Protein AF-A0A8J5V166-F1 (afdb_monomer)

Foldseek 3Di:
DPDPVVVVVVVVVVVVVVVVVVVVVVVVVVVVVVVVVVVVVVVVVVVVVVVVVVVVVVVVVVVVVVVVVLVVLLPDDCPPPDPVVSVVSVVSNVVSVVVVVVD

Mean predicted aligned error: 8.71 Å

InterPro domains:
  IPR029466 No apical meristem-associated, C-terminal domain [PF14303] (1-96)

Organism: Zizania palustris (NCBI:txid103762)

Secondary structure (DSSP, 8-state):
--SHHHHHHHHHHHHHHHHHHHHHHHHHHHHHHHHHHHHHHHHHHHHHHHHHHHHHHHHHHHHHHHHHHHHHHHH---TTS-HHHHHHHHHHHHHHHHHHTT-

Solvent-accessible surface area (backbone atoms only — not comparable to full-atom values): 5737 Å² total; per-residue (Å²): 143,74,63,68,67,54,53,52,51,52,51,51,52,53,52,50,54,51,52,53,51,52,51,52,51,51,52,52,50,51,54,52,53,53,53,50,49,50,54,50,52,54,51,50,52,51,53,49,53,52,49,52,51,52,52,51,52,52,50,51,50,53,50,49,51,48,52,53,51,52,49,53,59,64,68,55,82,48,86,87,50,55,76,70,54,35,51,53,49,53,53,52,39,52,53,50,52,54,54,63,76,72,109

Radius of gyration: 37.65 Å; Cα contacts (8 Å, |Δi|>4): 12; chains: 1; bounding box: 74×22×101 Å

Structure (mmCIF, N/CA/C/O backbone):
data_AF-A0A8J5V166-F1
#
_entry.id   AF-A0A8J5V166-F1
#
loop_
_atom_site.group_PDB
_atom_site.id
_atom_site.type_symbol
_atom_site.label_atom_id
_atom_site.label_alt_id
_atom_site.label_comp_id
_atom_site.label_asym_id
_atom_site.label_entity_id
_atom_site.label_seq_id
_atom_site.pdbx_PDB_ins_code
_atom_site.Cartn_x
_atom_site.Cartn_y
_atom_site.Cartn_z
_atom_site.occupancy
_atom_site.B_iso_or_equiv
_atom_site.auth_seq_id
_atom_site.auth_comp_id
_atom_site.auth_asym_id
_atom_site.auth_atom_id
_atom_site.pdbx_PDB_model_num
ATOM 1 N N . MET A 1 1 ? 47.427 10.633 -64.399 1.00 53.62 1 MET A N 1
ATOM 2 C CA . MET A 1 1 ? 46.655 10.861 -63.151 1.00 53.62 1 MET A CA 1
ATOM 3 C C . MET A 1 1 ? 45.976 9.566 -62.656 1.00 53.62 1 MET A C 1
ATOM 5 O O . MET A 1 1 ? 44.761 9.538 -62.550 1.00 53.62 1 MET A O 1
ATOM 9 N N . GLY A 1 2 ? 46.716 8.473 -62.387 1.00 63.47 2 GLY A N 1
ATOM 10 C CA . GLY A 1 2 ? 46.103 7.122 -62.359 1.00 63.47 2 GLY A CA 1
ATOM 11 C C . GLY A 1 2 ? 46.109 6.338 -61.038 1.00 63.47 2 GLY A C 1
ATOM 12 O O . GLY A 1 2 ? 45.100 5.746 -60.687 1.00 63.47 2 GLY A O 1
ATOM 13 N N . ARG A 1 3 ? 47.213 6.309 -60.277 1.00 66.56 3 ARG A N 1
ATOM 14 C CA . ARG A 1 3 ? 47.336 5.393 -59.115 1.00 66.56 3 ARG A CA 1
ATOM 15 C C . ARG A 1 3 ? 47.143 6.050 -57.748 1.00 66.56 3 ARG A C 1
ATOM 17 O O . ARG A 1 3 ? 46.557 5.441 -56.860 1.00 66.56 3 ARG A O 1
ATOM 24 N N . LYS A 1 4 ? 47.596 7.296 -57.580 1.00 72.94 4 LYS A N 1
ATOM 25 C CA . LYS A 1 4 ? 47.544 8.003 -56.288 1.00 72.94 4 LYS A CA 1
ATOM 26 C C . LYS A 1 4 ? 46.101 8.287 -55.839 1.00 72.94 4 LYS A C 1
ATOM 28 O O . LYS A 1 4 ? 45.717 7.879 -54.751 1.00 72.94 4 LYS A O 1
ATOM 33 N N . ARG A 1 5 ? 45.273 8.831 -56.740 1.00 71.44 5 ARG A N 1
ATOM 34 C CA . ARG A 1 5 ? 43.846 9.113 -56.487 1.00 71.44 5 ARG A CA 1
ATOM 35 C C . ARG A 1 5 ? 43.013 7.857 -56.210 1.00 71.44 5 ARG A C 1
ATOM 37 O O . ARG A 1 5 ? 42.123 7.893 -55.374 1.00 71.44 5 ARG A O 1
ATOM 44 N N . ALA A 1 6 ? 43.314 6.740 -56.878 1.00 72.38 6 ALA A N 1
ATOM 4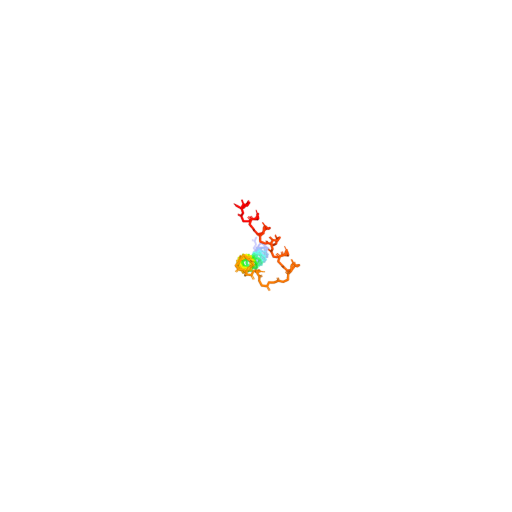5 C CA . ALA A 1 6 ? 42.613 5.476 -56.645 1.00 72.38 6 ALA A CA 1
ATOM 46 C C . ALA A 1 6 ? 42.907 4.908 -55.244 1.00 72.38 6 ALA A C 1
ATOM 48 O O . ALA A 1 6 ? 41.996 4.442 -54.567 1.00 72.38 6 ALA A O 1
ATOM 49 N N . LYS A 1 7 ? 44.161 4.999 -54.776 1.00 72.50 7 LYS A N 1
ATOM 50 C CA . LYS A 1 7 ? 44.546 4.564 -53.424 1.00 72.50 7 LYS A CA 1
ATOM 51 C C . LYS A 1 7 ? 43.918 5.447 -52.340 1.00 72.50 7 LYS A C 1
ATOM 53 O O . LYS A 1 7 ? 43.395 4.923 -51.363 1.00 72.50 7 LYS A O 1
ATOM 58 N N . GLU A 1 8 ? 43.918 6.762 -52.547 1.00 73.19 8 GLU A N 1
ATOM 59 C CA . GLU A 1 8 ? 43.273 7.733 -51.652 1.00 73.19 8 GLU A CA 1
ATOM 60 C C . GLU A 1 8 ? 41.753 7.510 -51.570 1.00 73.19 8 GLU A C 1
ATOM 62 O O . GLU A 1 8 ? 41.200 7.498 -50.475 1.00 73.19 8 GLU A O 1
ATOM 67 N N . ALA A 1 9 ? 41.081 7.235 -52.694 1.00 72.38 9 ALA A N 1
ATOM 68 C CA . ALA A 1 9 ? 39.649 6.929 -52.715 1.00 72.38 9 ALA A CA 1
ATOM 69 C C . ALA A 1 9 ? 39.303 5.629 -51.966 1.00 72.38 9 ALA A C 1
ATOM 71 O O . ALA A 1 9 ? 38.311 5.580 -51.241 1.00 72.38 9 ALA A O 1
ATOM 72 N N . VAL A 1 10 ? 40.128 4.584 -52.100 1.00 71.62 10 VAL A N 1
ATOM 73 C CA . VAL A 1 10 ? 39.951 3.321 -51.361 1.00 71.62 10 VAL A CA 1
ATOM 74 C C . VAL A 1 10 ? 40.157 3.532 -49.861 1.00 71.62 10 VAL A C 1
ATOM 76 O O . VAL A 1 10 ? 39.373 3.029 -49.059 1.00 71.62 10 VAL A O 1
ATOM 79 N N . GLN A 1 11 ? 41.167 4.313 -49.475 1.00 73.44 11 GLN A N 1
ATOM 80 C CA . GLN A 1 11 ? 41.447 4.624 -48.074 1.00 73.44 11 GLN A CA 1
ATOM 81 C C . GLN A 1 11 ? 40.345 5.495 -47.448 1.00 73.44 11 GLN A C 1
ATOM 83 O O . GLN A 1 11 ? 39.911 5.220 -46.332 1.00 73.44 11 GLN A O 1
ATOM 88 N N . HIS A 1 12 ? 39.828 6.480 -48.189 1.00 74.38 12 HIS A N 1
ATOM 89 C CA . HIS A 1 12 ? 38.695 7.307 -47.772 1.00 74.38 12 HIS A CA 1
ATOM 90 C C . HIS A 1 12 ? 37.414 6.480 -47.615 1.00 74.38 12 HIS A C 1
ATO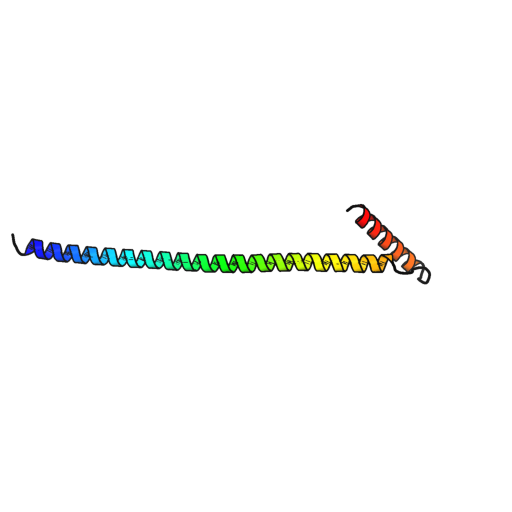M 92 O O . HIS A 1 12 ? 36.755 6.560 -46.584 1.00 74.38 12 HIS A O 1
ATOM 98 N N . ARG A 1 13 ? 37.097 5.620 -48.593 1.00 73.56 13 ARG A N 1
ATOM 99 C CA . ARG A 1 13 ? 35.943 4.711 -48.528 1.00 73.56 13 ARG A CA 1
ATOM 100 C C . ARG A 1 13 ? 36.051 3.735 -47.349 1.00 73.56 13 ARG A C 1
ATOM 102 O O . ARG A 1 13 ? 35.054 3.480 -46.685 1.00 73.56 13 ARG A O 1
ATOM 109 N N . GLY A 1 14 ? 37.247 3.215 -47.065 1.00 78.12 14 GLY A N 1
ATOM 110 C CA . GLY A 1 14 ? 37.493 2.368 -45.893 1.00 78.12 14 GLY A CA 1
ATOM 111 C C . GLY A 1 14 ? 37.299 3.112 -44.567 1.00 78.12 14 GLY A C 1
ATOM 112 O O . GLY A 1 14 ? 36.688 2.572 -43.648 1.00 78.12 14 GLY A O 1
ATOM 113 N N . GLY A 1 15 ? 37.755 4.367 -44.483 1.00 82.44 15 GLY A N 1
ATOM 114 C CA . GLY A 1 15 ? 37.528 5.233 -43.321 1.00 82.44 15 GLY A CA 1
ATOM 115 C C . GLY A 1 15 ? 36.050 5.579 -43.104 1.00 82.44 15 GLY A C 1
ATOM 116 O O . GLY A 1 15 ? 35.580 5.557 -41.970 1.00 82.44 15 GLY A O 1
ATOM 117 N N . GLN A 1 16 ? 35.303 5.822 -44.185 1.00 82.44 16 GLN A N 1
ATOM 118 C CA . GLN A 1 16 ? 33.853 6.049 -44.138 1.00 82.44 16 GLN A CA 1
ATOM 119 C C . GLN A 1 16 ? 33.097 4.812 -43.645 1.00 82.44 16 GLN A C 1
ATOM 121 O O . GLN A 1 16 ? 32.301 4.920 -42.720 1.00 82.44 16 GLN A O 1
ATOM 126 N N . ALA A 1 17 ? 33.416 3.628 -44.1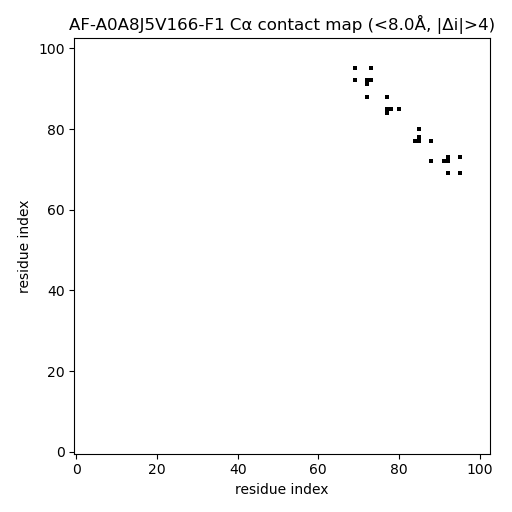75 1.00 85.19 17 ALA A N 1
ATOM 127 C CA . ALA A 1 17 ? 32.798 2.378 -43.730 1.00 85.19 17 ALA A CA 1
ATOM 128 C C . ALA A 1 17 ? 33.054 2.094 -42.236 1.00 85.19 17 ALA A C 1
ATOM 130 O O . ALA A 1 17 ? 32.181 1.586 -41.535 1.00 85.19 17 ALA A O 1
ATOM 131 N N . TYR A 1 18 ? 34.240 2.446 -41.728 1.00 85.38 18 TYR A N 1
ATOM 132 C CA . TYR A 1 18 ? 34.557 2.324 -40.304 1.00 85.38 18 TYR A CA 1
ATOM 133 C C . TYR A 1 18 ? 33.752 3.307 -39.438 1.00 85.38 18 TYR A C 1
ATOM 135 O O . TYR A 1 18 ? 33.240 2.919 -38.387 1.00 85.38 18 TYR A O 1
ATOM 143 N N . ALA A 1 19 ? 33.596 4.556 -39.888 1.00 92.75 19 ALA A N 1
ATOM 144 C CA . ALA A 1 19 ? 32.785 5.558 -39.199 1.00 92.75 19 ALA A CA 1
ATOM 145 C C . ALA A 1 19 ? 31.297 5.162 -39.149 1.00 92.75 19 ALA A C 1
ATOM 147 O O . ALA A 1 19 ? 30.692 5.205 -38.080 1.00 92.75 19 ALA A O 1
ATOM 148 N N . GLU A 1 20 ? 30.738 4.686 -40.265 1.00 93.81 20 GLU A N 1
ATOM 149 C CA . GLU A 1 20 ? 29.356 4.191 -40.342 1.00 93.81 20 GLU A CA 1
ATOM 150 C C . GLU A 1 20 ? 29.131 2.973 -39.431 1.00 93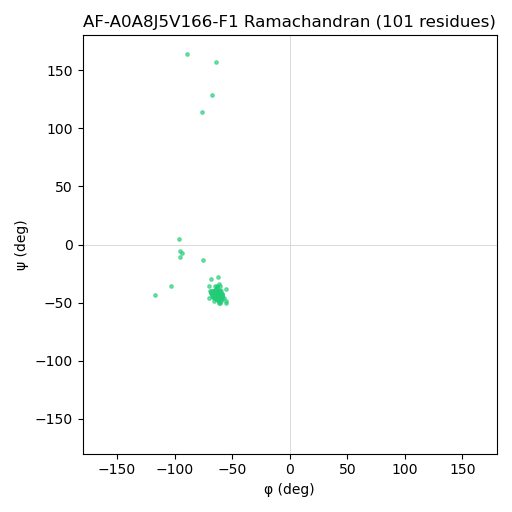.81 20 GLU A C 1
ATOM 152 O O . GLU A 1 20 ? 28.114 2.879 -38.741 1.00 93.81 20 GLU A O 1
ATOM 157 N N . ALA A 1 21 ? 30.095 2.046 -39.369 1.00 94.06 21 ALA A N 1
ATOM 158 C CA . ALA A 1 21 ? 30.017 0.895 -38.473 1.00 94.06 21 ALA A CA 1
ATOM 159 C C . ALA A 1 21 ? 30.017 1.313 -36.991 1.00 94.06 21 ALA A C 1
ATOM 161 O O . ALA A 1 21 ? 29.242 0.770 -36.200 1.00 94.06 21 ALA A O 1
ATOM 162 N N . LEU A 1 22 ? 30.846 2.293 -36.617 1.00 94.75 22 LEU A N 1
ATOM 163 C CA . LEU A 1 22 ? 30.870 2.875 -35.271 1.00 94.75 22 LEU A CA 1
ATOM 164 C C . LEU A 1 22 ? 29.551 3.569 -34.922 1.00 94.75 22 LEU A C 1
ATOM 166 O O . LEU A 1 22 ? 29.020 3.349 -33.833 1.00 94.75 22 LEU A O 1
ATOM 170 N N . GLU A 1 23 ? 28.997 4.356 -35.843 1.00 95.94 23 GLU A N 1
ATOM 171 C CA . GLU A 1 23 ? 27.712 5.031 -35.652 1.00 95.94 23 GLU A CA 1
ATOM 172 C C . GLU A 1 23 ? 26.564 4.024 -35.497 1.00 95.94 23 GLU A C 1
ATOM 174 O O . GLU A 1 23 ? 25.761 4.130 -34.566 1.00 95.94 23 GLU A O 1
ATOM 179 N N . MET A 1 24 ? 26.531 2.981 -36.333 1.00 96.25 24 MET A N 1
ATOM 180 C CA . MET A 1 24 ? 25.558 1.894 -36.215 1.00 96.25 24 MET A CA 1
ATOM 181 C C . MET A 1 24 ? 25.660 1.194 -34.852 1.00 96.25 24 MET A C 1
ATOM 183 O O . MET A 1 24 ? 24.636 0.914 -34.226 1.00 96.25 24 MET A O 1
ATOM 187 N N . LEU A 1 25 ? 26.873 0.884 -34.384 1.00 96.81 25 LEU A N 1
ATOM 188 C CA . LEU A 1 25 ? 27.078 0.251 -33.078 1.00 96.81 25 LEU A CA 1
ATOM 189 C C . LEU A 1 25 ? 26.631 1.163 -31.933 1.00 96.81 25 LEU A C 1
ATOM 191 O O . LEU A 1 25 ? 25.971 0.696 -31.004 1.00 96.81 25 LEU A O 1
ATOM 195 N N . TRP A 1 26 ? 26.941 2.457 -32.014 1.00 97.19 26 TRP A N 1
ATOM 196 C CA . TRP A 1 26 ? 26.523 3.439 -31.020 1.00 97.19 26 TRP A CA 1
ATOM 197 C C . TRP A 1 26 ? 25.000 3.578 -30.958 1.00 97.19 26 TRP A C 1
ATOM 199 O O . TRP A 1 26 ? 24.415 3.531 -29.876 1.00 97.19 26 TRP A O 1
ATOM 209 N N . SER A 1 27 ? 24.350 3.657 -32.119 1.00 97.19 27 SER A N 1
ATOM 210 C CA . SER A 1 27 ? 22.892 3.695 -32.237 1.00 97.19 27 SER A CA 1
ATOM 211 C C . SER A 1 27 ? 22.239 2.444 -31.638 1.00 97.19 27 SER A C 1
ATOM 213 O O . SER A 1 27 ? 21.333 2.548 -30.811 1.00 97.19 27 SER A O 1
ATOM 215 N N . LYS A 1 28 ? 22.763 1.249 -31.951 1.00 97.31 28 LYS A N 1
ATOM 216 C CA . LYS A 1 28 ? 22.285 -0.019 -31.372 1.00 97.31 28 LYS A CA 1
ATOM 217 C C . LYS A 1 28 ? 22.450 -0.073 -29.858 1.00 97.31 28 LYS A C 1
ATOM 219 O O . LYS A 1 28 ? 21.548 -0.545 -29.173 1.00 97.31 28 LYS A O 1
ATOM 224 N N . LYS A 1 29 ? 23.582 0.406 -29.336 1.00 97.81 29 LYS A N 1
ATOM 225 C CA . LYS A 1 29 ? 23.818 0.475 -27.892 1.00 97.81 29 LYS A CA 1
ATOM 226 C C . LYS A 1 29 ? 22.787 1.381 -27.222 1.00 97.81 29 LYS A C 1
ATOM 228 O O . LYS A 1 29 ? 22.153 0.949 -26.268 1.00 97.81 29 LYS A O 1
ATOM 233 N N . LYS A 1 30 ? 22.577 2.589 -27.754 1.00 98.00 30 LYS A N 1
ATOM 234 C CA . LYS A 1 30 ? 21.595 3.532 -27.211 1.00 98.00 30 LYS A CA 1
ATOM 235 C C . LYS A 1 30 ? 20.187 2.935 -27.215 1.00 98.00 30 LYS A C 1
ATOM 237 O O . LYS A 1 30 ? 19.526 2.950 -26.189 1.00 98.00 30 LYS A O 1
ATOM 242 N N . ALA A 1 31 ? 19.775 2.323 -28.325 1.00 97.75 31 ALA A N 1
ATOM 243 C CA . ALA A 1 31 ? 18.477 1.659 -28.412 1.00 97.75 31 ALA A CA 1
ATOM 244 C C . ALA A 1 31 ? 18.328 0.512 -27.392 1.00 97.75 31 ALA A C 1
ATOM 246 O O . ALA A 1 31 ? 17.259 0.338 -26.812 1.00 97.75 31 ALA A O 1
ATOM 247 N N . ALA A 1 32 ? 19.389 -0.265 -27.154 1.00 97.88 32 ALA A N 1
ATOM 248 C CA . ALA A 1 32 ? 19.378 -1.330 -26.153 1.00 97.88 32 ALA A CA 1
ATOM 249 C C . ALA A 1 32 ? 19.315 -0.789 -24.713 1.00 97.88 32 ALA A C 1
ATOM 251 O O . ALA A 1 32 ? 18.605 -1.359 -23.883 1.00 97.88 32 ALA A O 1
ATOM 252 N N . ASP A 1 33 ? 20.033 0.298 -24.424 1.00 97.75 33 ASP A N 1
ATOM 253 C CA . ASP A 1 33 ? 20.000 0.975 -23.124 1.00 97.75 33 ASP A CA 1
ATOM 254 C C . ASP A 1 33 ? 18.610 1.593 -22.866 1.00 97.75 33 ASP A C 1
ATOM 256 O O . ASP A 1 33 ? 18.035 1.376 -21.798 1.00 97.75 33 ASP A O 1
ATOM 260 N N . ASP A 1 34 ? 18.019 2.257 -23.866 1.00 97.56 34 ASP A N 1
ATOM 261 C CA . ASP A 1 34 ? 16.673 2.843 -23.793 1.00 97.56 34 ASP A CA 1
ATOM 262 C C . ASP A 1 34 ? 15.602 1.759 -23.552 1.00 97.56 34 ASP A C 1
ATOM 264 O O . ASP A 1 34 ? 14.751 1.889 -22.672 1.00 97.56 34 ASP A O 1
ATOM 268 N N . GLU A 1 35 ? 15.664 0.639 -24.279 1.00 97.94 35 GLU A N 1
ATOM 269 C CA . GLU A 1 35 ? 14.753 -0.501 -24.096 1.00 97.94 35 GLU A CA 1
ATOM 270 C C . GLU A 1 35 ? 14.891 -1.141 -22.703 1.00 97.94 35 GLU A C 1
ATOM 272 O O . GLU A 1 35 ? 13.910 -1.598 -22.105 1.00 97.94 35 GLU A O 1
ATOM 277 N N . LYS A 1 36 ? 16.113 -1.186 -22.162 1.00 97.38 36 LYS A N 1
ATOM 278 C CA . LYS A 1 36 ? 16.368 -1.712 -20.818 1.00 97.38 36 LYS A CA 1
ATOM 279 C C . LYS A 1 36 ? 15.753 -0.817 -19.745 1.00 97.38 36 LYS A C 1
ATOM 281 O O . LYS A 1 36 ? 15.131 -1.346 -18.820 1.00 97.38 36 LYS A O 1
ATOM 286 N N . GLU A 1 37 ? 15.910 0.500 -19.858 1.00 97.38 37 GLU A N 1
ATOM 287 C CA . GLU A 1 37 ? 15.301 1.438 -18.911 1.00 97.38 37 GLU A CA 1
ATOM 288 C C . GLU A 1 37 ? 13.777 1.423 -19.019 1.00 97.38 37 GLU A C 1
ATOM 290 O O . GLU A 1 37 ? 13.113 1.301 -17.992 1.00 97.38 37 GLU A O 1
ATOM 295 N N . ARG A 1 38 ? 13.212 1.358 -20.230 1.00 97.50 38 ARG A N 1
ATOM 296 C CA . ARG A 1 38 ? 11.764 1.180 -20.411 1.00 97.50 38 ARG A CA 1
ATOM 297 C C . ARG A 1 38 ? 11.217 -0.054 -19.695 1.00 97.50 38 ARG A C 1
ATOM 299 O O . ARG A 1 38 ? 10.259 0.044 -18.934 1.00 97.50 38 ARG A O 1
ATOM 306 N N . LYS A 1 39 ? 11.851 -1.219 -19.863 1.00 97.88 39 LYS A N 1
ATOM 307 C CA . LYS A 1 39 ? 11.437 -2.451 -19.160 1.00 97.88 39 LYS A CA 1
ATOM 308 C C . LYS A 1 39 ? 11.534 -2.324 -17.646 1.00 97.88 39 LYS A C 1
ATOM 310 O O . LYS A 1 39 ? 10.758 -2.939 -16.915 1.00 97.88 39 LYS A O 1
ATOM 315 N N . LYS A 1 40 ? 12.522 -1.581 -17.159 1.00 97.50 40 LYS A N 1
ATOM 316 C CA . LYS A 1 40 ? 12.714 -1.330 -15.734 1.00 97.50 40 LYS A CA 1
ATOM 317 C C . LYS A 1 40 ? 11.618 -0.408 -15.198 1.00 97.50 40 LYS A C 1
ATOM 319 O O . LYS A 1 40 ? 11.019 -0.743 -14.181 1.00 97.50 40 LYS A O 1
ATOM 324 N N . GLU A 1 41 ? 11.302 0.675 -15.898 1.00 97.62 41 GLU A N 1
ATOM 325 C CA . GLU A 1 41 ? 10.190 1.575 -15.571 1.00 97.62 41 GLU A CA 1
ATOM 326 C C . GLU A 1 41 ? 8.843 0.848 -15.579 1.00 97.62 41 GLU A C 1
ATOM 328 O O . GLU A 1 41 ? 8.092 0.959 -14.613 1.00 97.62 41 GLU A O 1
ATOM 333 N N . GLU A 1 42 ? 8.566 0.028 -16.596 1.00 97.94 42 GLU A N 1
ATOM 334 C CA . GLU A 1 42 ? 7.342 -0.779 -16.677 1.00 97.94 42 GLU A CA 1
ATOM 335 C C . GLU A 1 42 ? 7.208 -1.725 -15.471 1.00 97.94 42 GLU A C 1
ATOM 337 O O . GLU A 1 42 ? 6.147 -1.803 -14.849 1.00 97.94 42 GLU A O 1
ATOM 342 N N . ARG A 1 43 ? 8.297 -2.400 -15.075 1.00 98.06 43 ARG A N 1
ATOM 343 C CA . ARG A 1 43 ? 8.317 -3.262 -13.878 1.00 98.06 43 ARG A CA 1
ATOM 344 C C . ARG A 1 43 ? 8.089 -2.472 -12.594 1.00 98.06 43 ARG A C 1
ATOM 346 O O . ARG A 1 43 ? 7.341 -2.930 -11.731 1.00 98.06 43 ARG A O 1
ATOM 353 N N . TYR A 1 44 ? 8.716 -1.304 -12.452 1.00 97.88 44 TYR A N 1
ATOM 3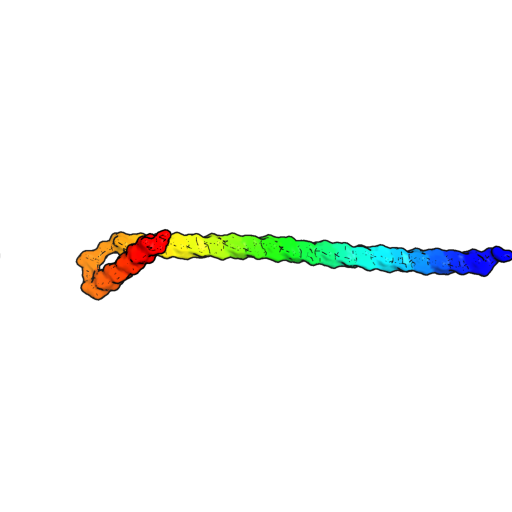54 C CA . TYR A 1 44 ? 8.511 -0.450 -11.283 1.00 97.88 44 TYR A CA 1
ATOM 355 C C . TYR A 1 44 ? 7.079 0.072 -11.210 1.00 97.88 44 TYR A C 1
ATOM 357 O O . TYR A 1 44 ? 6.487 0.029 -10.136 1.00 97.88 44 TYR A O 1
ATOM 365 N N . ALA A 1 45 ? 6.500 0.496 -12.333 1.00 98.25 45 ALA A N 1
ATOM 366 C CA . ALA A 1 45 ? 5.116 0.950 -12.395 1.00 98.25 45 ALA A CA 1
ATOM 367 C C . ALA A 1 45 ? 4.142 -0.167 -11.991 1.00 98.25 45 ALA A C 1
ATOM 369 O O . ALA A 1 45 ? 3.252 0.061 -11.172 1.00 98.25 45 ALA A O 1
ATOM 370 N N . GLN A 1 46 ? 4.352 -1.391 -12.487 1.00 98.12 46 GLN A N 1
ATOM 371 C CA . GLN A 1 46 ? 3.553 -2.558 -12.096 1.00 98.12 46 GLN A CA 1
ATOM 372 C C . GLN A 1 46 ? 3.683 -2.868 -10.600 1.00 98.12 46 GLN A C 1
ATOM 374 O O . GLN A 1 46 ? 2.676 -3.031 -9.911 1.00 98.12 46 GLN A O 1
ATOM 379 N N . ALA A 1 47 ? 4.910 -2.909 -10.072 1.00 98.19 47 ALA A N 1
ATOM 380 C CA . ALA A 1 47 ? 5.147 -3.159 -8.652 1.00 98.19 47 ALA A CA 1
ATOM 381 C C . ALA A 1 47 ? 4.525 -2.068 -7.768 1.00 98.19 47 ALA A C 1
ATOM 383 O O . ALA A 1 47 ? 3.930 -2.370 -6.734 1.00 98.19 47 ALA A O 1
ATOM 384 N N . TYR A 1 48 ? 4.620 -0.805 -8.185 1.00 98.06 48 TYR A N 1
ATOM 385 C CA . TYR A 1 48 ? 4.045 0.324 -7.467 1.00 98.06 48 TYR A CA 1
ATOM 386 C C . TYR A 1 48 ? 2.515 0.266 -7.442 1.00 98.06 48 TYR A C 1
ATOM 388 O O . TYR A 1 48 ? 1.924 0.407 -6.373 1.00 98.06 48 TYR A O 1
ATOM 396 N N . ALA A 1 49 ? 1.873 -0.023 -8.577 1.00 98.31 49 ALA A N 1
ATOM 397 C CA . ALA A 1 49 ? 0.423 -0.195 -8.648 1.00 98.31 49 ALA A CA 1
ATOM 398 C C . ALA A 1 49 ? -0.065 -1.331 -7.730 1.00 98.31 49 ALA A C 1
ATOM 400 O O . ALA A 1 49 ? -1.032 -1.156 -6.989 1.00 98.31 49 ALA A O 1
ATOM 401 N N . LEU A 1 50 ? 0.645 -2.465 -7.706 1.00 98.31 50 LEU A N 1
ATOM 402 C CA . LEU A 1 50 ? 0.340 -3.575 -6.797 1.00 98.31 50 LEU A CA 1
ATOM 403 C C . LEU A 1 50 ? 0.490 -3.176 -5.323 1.00 98.31 50 LEU A C 1
ATOM 405 O O . LEU A 1 50 ? -0.357 -3.521 -4.502 1.00 98.31 50 LEU A O 1
ATOM 409 N N . GLN A 1 51 ? 1.537 -2.424 -4.973 1.00 98.25 51 GLN A N 1
ATOM 410 C CA . GLN A 1 51 ? 1.716 -1.922 -3.608 1.00 98.25 51 GLN A CA 1
ATOM 411 C C . GLN A 1 51 ? 0.605 -0.948 -3.208 1.00 98.25 51 GLN A C 1
ATOM 413 O O . GLN A 1 51 ? 0.086 -1.045 -2.098 1.00 98.25 51 GLN A O 1
ATOM 418 N N . GLN A 1 52 ? 0.186 -0.054 -4.107 1.00 98.31 52 GLN A N 1
ATOM 419 C CA . GLN A 1 52 ? -0.943 0.840 -3.850 1.00 98.31 52 GLN A CA 1
ATOM 420 C C . GLN A 1 52 ? -2.241 0.063 -3.607 1.00 98.31 52 GLN A C 1
ATOM 422 O O . GLN A 1 52 ? -2.939 0.344 -2.634 1.00 98.31 52 GLN A O 1
ATOM 427 N N . GLN A 1 53 ? -2.533 -0.950 -4.430 1.00 98.12 53 GLN A N 1
ATOM 428 C CA . GLN A 1 53 ? -3.694 -1.822 -4.229 1.00 98.12 53 GLN A CA 1
ATOM 429 C C . GLN A 1 53 ? -3.623 -2.560 -2.889 1.00 98.12 53 GLN A C 1
ATOM 431 O O . GLN A 1 53 ? -4.598 -2.583 -2.144 1.00 98.12 53 GLN A O 1
ATOM 436 N N . HIS A 1 54 ? -2.460 -3.110 -2.538 1.00 98.12 54 HIS A N 1
ATOM 437 C CA . HIS A 1 54 ? -2.271 -3.797 -1.263 1.00 98.12 54 HIS A CA 1
ATOM 438 C C . HIS A 1 54 ? -2.479 -2.859 -0.062 1.00 98.12 54 HIS A C 1
ATOM 440 O O . HIS A 1 54 ? -3.104 -3.239 0.927 1.00 98.12 54 HIS A O 1
ATOM 446 N N . VAL A 1 55 ? -1.989 -1.618 -0.138 1.00 98.31 55 VAL A N 1
ATOM 447 C CA . VAL A 1 55 ? -2.208 -0.606 0.907 1.00 98.31 55 VAL A CA 1
ATOM 448 C C . VAL A 1 55 ? -3.684 -0.218 1.006 1.00 98.31 55 VAL A C 1
ATOM 450 O O . VAL A 1 55 ? -4.194 -0.113 2.121 1.00 98.31 55 VAL A O 1
ATOM 453 N N . ALA A 1 56 ? -4.377 -0.044 -0.122 1.00 98.12 56 ALA A N 1
ATOM 454 C CA . ALA A 1 56 ? -5.806 0.265 -0.144 1.00 98.12 56 ALA A CA 1
ATOM 455 C C . ALA A 1 56 ? -6.634 -0.854 0.506 1.00 98.12 56 ALA A C 1
ATOM 457 O O . ALA A 1 56 ? -7.366 -0.594 1.457 1.00 98.12 56 ALA A O 1
ATOM 458 N N . LEU A 1 57 ? -6.412 -2.107 0.095 1.00 98.06 57 LEU A N 1
ATOM 459 C CA . LEU A 1 57 ? -7.078 -3.274 0.679 1.00 98.06 57 LEU A CA 1
ATOM 460 C C . LEU A 1 57 ? -6.790 -3.413 2.177 1.00 98.06 57 LEU A C 1
ATOM 462 O O . LEU A 1 57 ? -7.684 -3.705 2.964 1.00 98.06 57 LEU A O 1
ATOM 466 N N . LYS A 1 58 ? -5.548 -3.158 2.604 1.00 98.00 58 LYS A N 1
ATOM 467 C CA . LYS A 1 58 ? -5.192 -3.187 4.028 1.00 98.00 58 LYS A CA 1
ATOM 468 C C . LYS A 1 58 ? -5.904 -2.090 4.821 1.00 98.00 58 LYS A C 1
ATOM 470 O O . LYS A 1 58 ? -6.254 -2.311 5.977 1.00 98.00 58 LYS A O 1
ATOM 475 N N . LYS A 1 59 ? -6.109 -0.910 4.230 1.00 97.81 59 LYS A N 1
ATOM 476 C CA . LYS A 1 59 ? -6.868 0.173 4.862 1.00 97.81 59 LYS A CA 1
ATOM 477 C C . LYS A 1 59 ? -8.338 -0.219 5.028 1.00 97.81 59 LYS A C 1
ATOM 479 O O . LYS A 1 59 ? -8.869 -0.041 6.118 1.00 97.81 59 LYS A O 1
ATOM 484 N N . GLU A 1 60 ? -8.948 -0.786 3.991 1.00 97.69 60 GLU A N 1
ATOM 485 C CA . GLU A 1 60 ? -10.330 -1.281 4.031 1.00 97.69 60 GLU A CA 1
ATOM 486 C C . GLU A 1 60 ? -10.506 -2.401 5.066 1.00 97.69 60 GLU A C 1
ATOM 488 O O . GLU A 1 60 ? -11.439 -2.356 5.861 1.00 97.69 60 GLU A O 1
ATOM 493 N N . ASP A 1 61 ? -9.576 -3.359 5.137 1.00 97.69 61 ASP A N 1
ATOM 494 C CA . ASP A 1 61 ? -9.598 -4.433 6.141 1.00 97.69 61 ASP A CA 1
ATOM 495 C C . ASP A 1 61 ? -9.491 -3.889 7.576 1.00 97.69 61 ASP A C 1
ATOM 497 O O . ASP A 1 61 ? -10.231 -4.311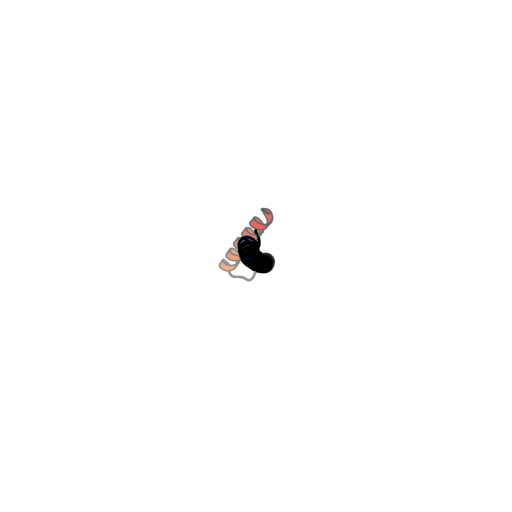 8.466 1.00 97.69 61 ASP A O 1
ATOM 501 N N . LEU A 1 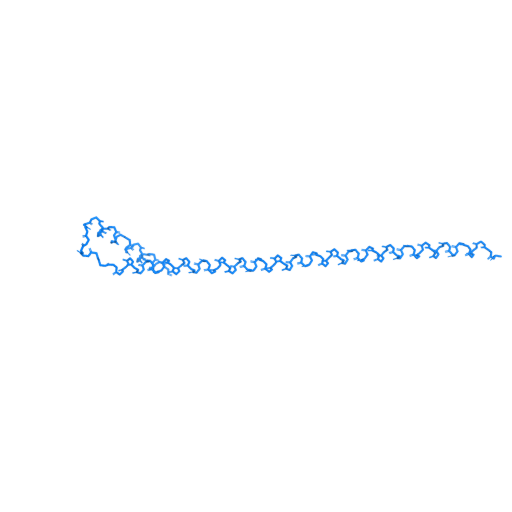62 ? -8.604 -2.917 7.816 1.00 97.69 62 LEU A N 1
ATOM 502 C CA . LEU A 1 62 ? -8.486 -2.268 9.125 1.00 97.69 62 LEU A CA 1
ATOM 503 C C . LEU A 1 62 ? -9.746 -1.479 9.494 1.00 97.69 62 LEU A C 1
ATOM 505 O O . LEU A 1 62 ? -10.161 -1.490 10.653 1.00 97.69 62 LEU A O 1
ATOM 509 N N . GLU A 1 63 ? -10.356 -0.802 8.525 1.00 96.38 63 GLU A N 1
ATOM 510 C CA . GLU A 1 63 ? -11.598 -0.063 8.725 1.00 96.38 63 GLU A CA 1
ATOM 511 C C . GLU A 1 63 ? -12.771 -1.000 9.022 1.00 96.38 63 GLU A C 1
ATOM 513 O O . GLU A 1 63 ? -13.496 -0.774 9.991 1.00 96.38 63 GLU A O 1
ATOM 518 N N . LEU A 1 64 ? -12.894 -2.103 8.283 1.00 97.00 64 LEU A N 1
ATOM 519 C CA . LEU A 1 64 ? -13.896 -3.134 8.535 1.00 97.00 64 LEU A CA 1
ATOM 520 C C . LEU A 1 64 ? -13.721 -3.758 9.925 1.00 97.00 64 LEU A C 1
ATOM 522 O O . LEU A 1 64 ? -14.689 -3.870 10.675 1.00 97.00 64 LEU A O 1
ATOM 526 N N . LYS A 1 65 ? -12.488 -4.112 10.308 1.00 97.75 65 LYS A N 1
ATOM 527 C CA . LYS A 1 65 ? -12.181 -4.629 11.652 1.00 97.75 65 LYS A CA 1
ATOM 528 C C . LYS A 1 65 ? -12.558 -3.636 12.743 1.00 97.75 65 LYS A C 1
ATOM 530 O O . LYS A 1 65 ? -13.153 -4.035 13.740 1.00 97.75 65 LYS A O 1
ATOM 535 N N . ARG A 1 66 ? -12.258 -2.347 12.544 1.00 95.94 66 ARG A N 1
ATOM 536 C CA . ARG A 1 66 ? -12.676 -1.282 13.463 1.00 95.94 66 ARG A CA 1
ATOM 537 C C . ARG A 1 66 ? -14.198 -1.235 13.575 1.00 95.94 66 ARG A C 1
ATOM 539 O O . ARG A 1 66 ? -14.703 -1.222 14.687 1.00 95.94 66 ARG A O 1
ATOM 546 N N . MET A 1 67 ? -14.923 -1.243 12.457 1.00 95.88 67 MET A N 1
ATOM 547 C CA . MET A 1 67 ? -16.390 -1.197 12.458 1.00 95.88 67 MET A CA 1
ATOM 548 C C . MET A 1 67 ? -17.012 -2.389 13.190 1.00 95.88 67 MET A C 1
ATOM 550 O O . MET A 1 67 ? -17.916 -2.188 13.997 1.00 95.88 67 MET A O 1
ATOM 554 N N . LEU A 1 68 ? -16.515 -3.605 12.942 1.00 97.38 68 LEU A N 1
ATOM 555 C CA . LEU A 1 68 ? -16.991 -4.817 13.612 1.00 97.38 68 LEU A CA 1
ATOM 556 C C . LEU A 1 68 ? -16.723 -4.783 15.120 1.00 97.38 68 LEU A C 1
ATOM 558 O O . LEU A 1 68 ? -17.600 -5.137 15.902 1.00 97.38 68 LEU A O 1
ATOM 562 N N . GLU A 1 69 ? -15.537 -4.335 15.535 1.00 97.25 69 GLU A N 1
ATOM 563 C CA . GLU A 1 69 ? -15.201 -4.223 16.956 1.00 97.25 69 GLU A CA 1
ATOM 564 C C . GLU A 1 69 ? -16.019 -3.129 17.649 1.00 97.25 69 GLU A C 1
ATOM 566 O O . GLU A 1 69 ? -16.530 -3.338 18.746 1.00 97.25 69 GLU A O 1
ATOM 571 N N . GLU A 1 70 ? -16.211 -1.980 16.999 1.00 96.75 70 GLU A N 1
ATOM 572 C CA . GLU A 1 70 ? -17.089 -0.934 17.521 1.00 96.75 70 GLU A CA 1
ATOM 573 C C . GLU A 1 70 ? -18.535 -1.426 17.650 1.00 96.75 70 GLU A C 1
ATOM 575 O O . GLU A 1 70 ? -19.185 -1.142 18.650 1.00 96.75 70 GLU A O 1
ATOM 580 N N . GLU A 1 71 ? -19.038 -2.201 16.687 1.00 97.06 71 GLU A N 1
ATOM 581 C CA . GLU A 1 71 ? -20.375 -2.793 16.771 1.00 97.06 71 GLU A CA 1
ATOM 582 C C . GLU A 1 71 ? -20.479 -3.823 17.904 1.00 97.06 71 GLU A C 1
ATOM 584 O O . GLU A 1 71 ? -21.447 -3.827 18.666 1.00 97.06 71 GLU A O 1
ATOM 589 N N . ARG A 1 72 ? -19.442 -4.646 18.094 1.00 97.88 72 ARG A N 1
ATOM 590 C CA . ARG A 1 72 ? -19.345 -5.570 19.231 1.00 97.88 72 ARG A CA 1
ATOM 591 C C . ARG A 1 72 ? -19.386 -4.823 20.568 1.00 97.88 72 ARG A C 1
ATOM 593 O O . ARG A 1 72 ? -20.057 -5.267 21.493 1.00 97.88 72 ARG A O 1
ATOM 600 N N . ILE A 1 73 ? -18.686 -3.692 20.675 1.00 97.25 73 ILE A N 1
ATOM 601 C CA . ILE A 1 73 ? -18.677 -2.841 21.875 1.00 97.25 73 ILE A CA 1
ATOM 602 C C . ILE A 1 73 ? -20.045 -2.180 22.098 1.00 97.25 73 ILE A C 1
ATOM 604 O O . ILE A 1 73 ? -20.509 -2.104 23.234 1.00 97.25 73 ILE A O 1
ATOM 608 N N . MET A 1 74 ? -20.709 -1.714 21.041 1.00 96.81 74 MET A N 1
ATOM 609 C CA . MET A 1 74 ? -22.032 -1.082 21.138 1.00 96.81 74 MET A CA 1
ATOM 610 C C . MET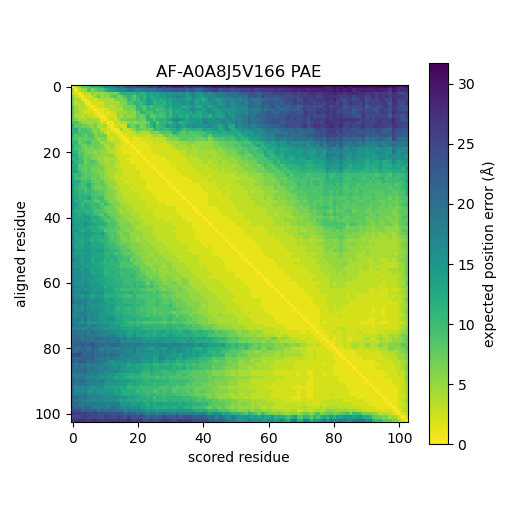 A 1 74 ? -23.141 -2.061 21.540 1.00 96.81 74 MET A C 1
ATOM 612 O O . MET A 1 74 ? -24.100 -1.656 22.190 1.00 96.81 74 MET A O 1
ATOM 616 N N . THR A 1 75 ? -23.010 -3.336 21.176 1.00 96.75 75 THR A N 1
ATOM 617 C CA . THR A 1 75 ? -24.037 -4.368 21.407 1.00 96.75 75 THR A CA 1
ATOM 618 C C . THR A 1 75 ? -23.828 -5.188 22.680 1.00 96.75 75 THR A C 1
ATOM 620 O O . THR A 1 75 ? -24.680 -6.007 23.024 1.00 96.75 75 THR A O 1
ATOM 623 N N . ILE A 1 76 ? -22.714 -4.992 23.391 1.00 96.00 76 ILE A N 1
ATOM 624 C CA . ILE A 1 76 ? -22.413 -5.748 24.608 1.00 96.00 76 ILE A CA 1
ATOM 625 C C . ILE A 1 76 ? -23.387 -5.389 25.743 1.00 96.00 76 ILE A C 1
ATOM 627 O O . ILE A 1 76 ? -23.578 -4.217 26.070 1.00 96.00 76 ILE A O 1
ATOM 631 N N . ASP A 1 77 ? -23.993 -6.402 26.369 1.00 95.75 77 ASP A N 1
ATOM 632 C CA . ASP A 1 77 ? -24.814 -6.203 27.566 1.00 95.75 77 ASP A CA 1
ATOM 633 C C . ASP A 1 77 ? -23.915 -5.976 28.787 1.00 95.75 77 ASP A C 1
ATOM 635 O O . ASP A 1 77 ? -23.191 -6.871 29.224 1.00 95.75 77 ASP A O 1
ATOM 639 N N . ILE A 1 78 ? -23.976 -4.769 29.345 1.00 95.81 78 ILE A N 1
ATOM 640 C CA . ILE A 1 78 ? -23.175 -4.364 30.502 1.00 95.81 78 ILE A CA 1
ATOM 641 C C . ILE A 1 78 ? -23.897 -4.574 31.840 1.00 95.81 78 ILE A C 1
ATOM 643 O O . ILE A 1 78 ? -23.282 -4.410 32.891 1.00 95.81 78 ILE A O 1
ATOM 647 N N . THR A 1 79 ? -25.182 -4.945 31.841 1.00 95.31 79 THR A N 1
ATOM 648 C CA . THR A 1 79 ? -26.009 -4.977 33.066 1.00 95.31 79 THR A CA 1
ATOM 649 C C . THR A 1 79 ? -25.507 -5.967 34.119 1.00 95.31 79 THR A C 1
ATOM 651 O O . THR A 1 79 ? -25.662 -5.727 35.316 1.00 95.31 79 THR A O 1
ATOM 654 N N . HIS A 1 80 ? -24.839 -7.035 33.684 1.00 94.38 80 HIS A N 1
ATOM 655 C CA . HIS A 1 80 ? -24.287 -8.085 34.542 1.00 94.38 80 HIS A CA 1
ATOM 656 C C . HIS A 1 80 ? -22.793 -7.893 34.877 1.00 94.38 80 HIS A C 1
ATOM 658 O O . HIS A 1 80 ? -22.185 -8.763 35.499 1.00 94.38 80 HIS A O 1
ATOM 664 N N . MET A 1 81 ? -22.181 -6.780 34.456 1.00 95.88 81 MET A N 1
ATOM 665 C CA . MET A 1 81 ? -20.758 -6.491 34.681 1.00 95.88 81 MET A CA 1
ATOM 666 C C . MET A 1 81 ? -20.509 -5.742 35.997 1.00 95.88 81 MET A C 1
ATOM 668 O O . MET A 1 81 ? -21.428 -5.154 36.570 1.00 95.88 81 MET A O 1
ATOM 672 N N . SER A 1 82 ? -19.252 -5.713 36.460 1.00 97.62 82 SER A N 1
ATOM 673 C CA . SER A 1 82 ? -18.865 -4.892 37.617 1.00 97.62 82 SER A CA 1
ATOM 674 C C . SER A 1 82 ? -19.036 -3.395 37.328 1.00 97.62 82 SER A C 1
ATOM 676 O O . SER A 1 82 ? -18.991 -2.969 36.174 1.00 97.62 82 SER A O 1
ATOM 678 N N . SER A 1 83 ? -19.182 -2.569 38.369 1.00 96.31 83 SER A N 1
ATOM 679 C CA . SER A 1 83 ? -19.359 -1.116 38.209 1.00 96.31 83 SER A CA 1
ATOM 680 C C . SER A 1 83 ? -18.233 -0.458 37.401 1.00 96.31 83 SER A C 1
ATOM 682 O O . SER A 1 83 ? -18.495 0.413 36.576 1.00 96.31 83 SER A O 1
ATOM 684 N N . GLU A 1 84 ? -16.989 -0.902 37.596 1.00 96.56 84 GLU A N 1
ATOM 685 C CA . GLU A 1 84 ? -15.824 -0.405 36.853 1.00 96.56 84 GLU A CA 1
ATOM 686 C C . GLU A 1 84 ? -15.896 -0.771 35.364 1.00 96.56 84 GLU A C 1
ATOM 688 O O . GLU A 1 84 ? -15.629 0.062 34.498 1.00 96.56 84 GLU A O 1
ATOM 693 N N . GLN A 1 85 ? -16.309 -2.002 35.050 1.00 96.31 85 GLN A N 1
ATOM 694 C CA . GLN A 1 85 ? -16.469 -2.462 33.670 1.00 96.31 85 GLN A CA 1
ATOM 695 C C . GLN A 1 85 ? -17.631 -1.760 32.965 1.00 96.31 85 GLN A C 1
ATOM 697 O O . GLN A 1 85 ? -17.499 -1.380 31.803 1.00 96.31 85 GLN A O 1
ATOM 702 N N . GLN A 1 86 ? -18.749 -1.552 33.664 1.00 97.31 86 GLN A N 1
ATOM 703 C CA . GLN A 1 86 ? -19.879 -0.791 33.136 1.00 97.31 86 GLN A CA 1
ATOM 704 C C . GLN A 1 86 ? -19.451 0.618 32.733 1.00 97.31 86 GLN A C 1
ATOM 706 O O . GLN A 1 86 ? -19.784 1.067 31.639 1.00 97.31 86 GLN A O 1
ATOM 711 N N . GLU A 1 87 ? -18.693 1.302 33.591 1.00 96.69 87 GLU A N 1
ATOM 712 C CA . GLU A 1 87 ? -18.225 2.654 33.298 1.00 96.69 87 GLU A CA 1
ATOM 713 C C . GLU A 1 87 ? -17.255 2.685 32.118 1.00 96.69 87 GLU A C 1
ATOM 715 O O . GLU A 1 87 ? -17.411 3.500 31.209 1.00 96.69 87 GLU A O 1
ATOM 720 N N . TYR A 1 88 ? -16.316 1.739 32.076 1.00 97.19 88 TYR A N 1
ATOM 721 C CA . TYR A 1 88 ? -15.395 1.588 30.955 1.00 97.19 88 TYR A CA 1
ATOM 722 C C . TYR A 1 88 ? -16.132 1.440 29.616 1.00 97.19 88 TYR A C 1
ATOM 724 O O . TYR A 1 88 ? -15.853 2.171 28.663 1.00 97.19 88 TYR A O 1
ATOM 732 N N . TYR A 1 89 ? -17.111 0.535 29.542 1.00 97.69 89 TYR A N 1
ATOM 733 C CA . TYR A 1 89 ? -17.876 0.322 28.316 1.00 97.69 89 TYR A CA 1
ATOM 734 C C . TYR A 1 89 ? -18.801 1.496 27.979 1.00 97.69 89 TYR A C 1
ATOM 736 O O . TYR A 1 89 ? -18.905 1.835 26.802 1.00 97.69 89 TYR A O 1
ATOM 744 N N . ARG A 1 90 ? -19.403 2.174 28.968 1.00 96.50 90 ARG A N 1
ATOM 745 C CA . ARG A 1 90 ? -20.190 3.398 28.729 1.00 96.50 90 ARG A CA 1
ATOM 746 C C . ARG A 1 90 ? -19.357 4.489 28.059 1.00 96.50 90 ARG A C 1
ATOM 748 O O . ARG A 1 90 ? -19.813 5.086 27.084 1.00 96.50 90 ARG A O 1
ATOM 755 N N . ILE A 1 91 ? -18.134 4.719 28.540 1.00 97.25 91 ILE A N 1
ATOM 756 C CA . ILE A 1 91 ? -17.209 5.696 27.947 1.00 97.25 91 ILE A CA 1
ATOM 757 C C . ILE A 1 91 ? -16.858 5.290 26.512 1.00 97.25 91 ILE A C 1
ATOM 759 O O . ILE A 1 91 ? -16.971 6.105 25.597 1.00 97.25 91 ILE A O 1
ATOM 763 N N . LEU A 1 92 ? -16.501 4.020 26.285 1.00 97.00 92 LEU A N 1
ATOM 764 C CA . LEU A 1 92 ? -16.179 3.532 24.942 1.00 97.00 92 LEU A CA 1
ATOM 765 C C . LEU A 1 92 ? -17.346 3.687 23.962 1.00 97.00 92 LEU A C 1
ATOM 767 O O . LEU A 1 92 ? -17.143 4.145 22.838 1.00 97.00 92 LEU A O 1
ATOM 771 N N . GLN A 1 93 ? -18.560 3.323 24.377 1.00 97.19 93 GLN A N 1
ATOM 772 C CA . GLN A 1 93 ? -19.768 3.460 23.565 1.00 97.19 93 GLN A CA 1
ATOM 773 C C . GLN A 1 93 ? -20.038 4.930 23.222 1.00 97.19 93 GLN A C 1
ATOM 775 O O . GLN A 1 93 ? -20.271 5.261 22.059 1.00 97.19 93 GLN A O 1
ATOM 780 N N . HIS A 1 94 ? -19.926 5.831 24.201 1.00 96.81 94 HIS A N 1
ATOM 781 C CA . HIS A 1 94 ? -20.071 7.269 23.977 1.00 96.81 94 HIS A CA 1
ATOM 782 C C . HIS A 1 94 ? -19.034 7.815 22.980 1.00 96.81 94 HIS A C 1
ATOM 784 O O . HIS A 1 94 ? -19.373 8.584 22.073 1.00 96.81 94 HIS A O 1
ATOM 790 N N . ASP A 1 95 ? -17.774 7.398 23.104 1.00 96.75 95 ASP A N 1
ATOM 791 C CA . ASP A 1 95 ? -16.710 7.807 22.190 1.00 96.75 95 ASP A CA 1
ATO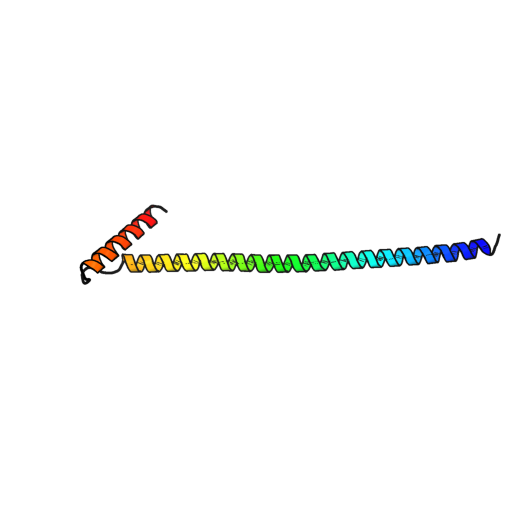M 792 C C . ASP A 1 95 ? -16.947 7.285 20.767 1.00 96.75 95 ASP A C 1
ATOM 794 O O . ASP A 1 95 ? -16.737 8.021 19.798 1.00 96.75 95 ASP A O 1
ATOM 798 N N . ILE A 1 96 ? -17.428 6.044 20.624 1.00 96.50 96 ILE A N 1
ATOM 799 C CA . ILE A 1 96 ? -17.832 5.463 19.334 1.00 96.50 96 ILE A CA 1
ATOM 800 C C . ILE A 1 96 ? -18.972 6.279 18.718 1.00 96.50 96 ILE A C 1
ATOM 802 O O . ILE A 1 96 ? -18.862 6.703 17.566 1.00 96.50 96 ILE A O 1
ATOM 806 N N . MET A 1 97 ? -20.034 6.561 19.478 1.00 94.81 97 MET A N 1
ATOM 807 C CA . MET A 1 97 ? -21.163 7.375 19.012 1.00 94.81 97 MET A CA 1
ATOM 808 C C . MET A 1 97 ? -20.710 8.772 18.577 1.00 94.81 97 MET A C 1
ATOM 810 O O . MET A 1 97 ? -21.106 9.254 17.518 1.00 94.81 97 MET A O 1
ATOM 814 N N . THR A 1 98 ? -19.829 9.407 19.352 1.00 96.06 98 THR A N 1
ATOM 815 C CA . THR A 1 98 ? -19.294 10.737 19.037 1.00 96.06 98 THR A CA 1
ATOM 816 C C . THR A 1 98 ? -18.470 10.731 17.752 1.00 96.06 98 THR A C 1
ATOM 818 O O . THR A 1 98 ? -18.578 11.661 16.955 1.00 96.06 98 THR A O 1
ATOM 821 N N . ARG A 1 99 ? -17.644 9.701 17.526 1.00 91.94 99 ARG A N 1
ATOM 822 C CA . ARG A 1 99 ? -16.876 9.563 16.279 1.00 91.94 99 ARG A CA 1
ATOM 823 C C . ARG A 1 99 ? -17.784 9.314 15.078 1.00 91.94 99 ARG A C 1
ATOM 825 O O . ARG A 1 99 ? -17.601 9.976 14.062 1.00 91.94 99 ARG A O 1
ATOM 832 N N . ARG A 1 100 ? -18.769 8.418 15.205 1.00 89.50 100 ARG A N 1
ATOM 833 C CA . ARG A 1 100 ? -19.731 8.101 14.134 1.00 89.50 100 ARG A CA 1
ATOM 834 C C . ARG A 1 100 ? -20.601 9.307 13.760 1.00 89.50 100 ARG A C 1
ATOM 836 O O . ARG A 1 100 ? -20.843 9.511 12.583 1.00 89.50 100 ARG A O 1
ATOM 843 N N . ASN A 1 101 ? -20.995 10.137 14.729 1.00 86.31 101 ASN A N 1
ATOM 844 C CA . ASN A 1 101 ? -21.784 11.355 14.487 1.00 86.31 101 ASN A CA 1
ATOM 845 C C . ASN A 1 101 ? -20.978 12.527 13.889 1.00 86.31 101 ASN A C 1
ATOM 847 O O . ASN A 1 101 ? -21.573 13.527 13.496 1.00 86.31 101 ASN A O 1
ATOM 851 N N . LYS A 1 102 ? -19.639 12.459 13.893 1.00 76.25 102 LYS A N 1
ATOM 852 C CA . LYS A 1 102 ? -18.754 13.496 13.329 1.00 76.25 102 LYS A CA 1
ATOM 853 C C . LYS A 1 102 ? -18.318 13.213 11.886 1.00 76.25 102 LYS A C 1
ATOM 855 O O . LYS A 1 102 ? -17.701 14.093 11.287 1.00 76.25 102 LYS A O 1
ATOM 860 N N . MET A 1 103 ? -18.574 12.010 11.373 1.00 55.69 103 MET A N 1
ATOM 861 C CA . MET A 1 103 ? -18.416 11.665 9.954 1.00 55.69 103 MET A CA 1
ATOM 862 C C . MET A 1 103 ? -19.666 12.051 9.171 1.00 55.69 103 MET A C 1
ATOM 864 O O . MET A 1 103 ? -19.490 12.429 7.994 1.00 55.69 103 MET A O 1
#

Sequence (103 aa):
MGRKRAKEAVQHRGGQAYAEALEMLWSKKKAADDEKERKKEERYAQAYALQQQHVALKKEDLELKRMLEEERIMTIDITHMSSEQQEYYRILQHDIMTRRNKM

pLDDT: mean 92.11, std 10.26, range [53.62, 98.31]